Protein AF-A0A942PFY9-F1 (afdb_monomer)

Solvent-accessible surface area (backbone atoms only — not comparable to full-atom values): 8768 Å² total; per-residue (Å²): 136,89,81,48,73,68,51,54,54,50,27,37,54,52,47,50,50,54,43,49,68,73,72,42,63,85,88,70,61,91,66,91,67,87,43,78,63,53,49,54,52,51,50,47,52,59,73,47,41,75,60,40,74,91,44,84,45,53,70,32,48,48,54,38,52,51,51,39,49,56,50,39,60,72,76,40,37,94,81,59,58,44,58,69,58,52,51,51,50,49,27,52,77,68,69,29,40,62,47,52,43,41,64,38,36,24,50,50,76,36,51,69,60,32,56,51,47,46,65,78,39,38,68,56,41,51,51,37,53,52,52,60,74,72,51,86,87,74,77,63,88,89,52,68,85,74,80,87,124

Foldseek 3Di:
DCDDPVNLVVLLVVLVVVQCCLVPDPVPHPDPDDDPVVVLLNVLLVVLNVLQPVHRALVSVLSSLVSSLVVCVVPPCVPQPAQVSVVLVVCVVVVLNSLVSLVRHVCNVPVVVSVVCCVVPVVSNVVNVVVVVVDDRDTDPPNDRDDPD

Mean predicted aligned error: 6.11 Å

Structure (mmCIF, N/CA/C/O backbone):
data_AF-A0A942PFY9-F1
#
_entry.id   AF-A0A942PFY9-F1
#
loop_
_atom_site.group_PDB
_atom_site.id
_atom_site.type_symbol
_atom_site.label_atom_id
_atom_site.label_alt_id
_atom_site.l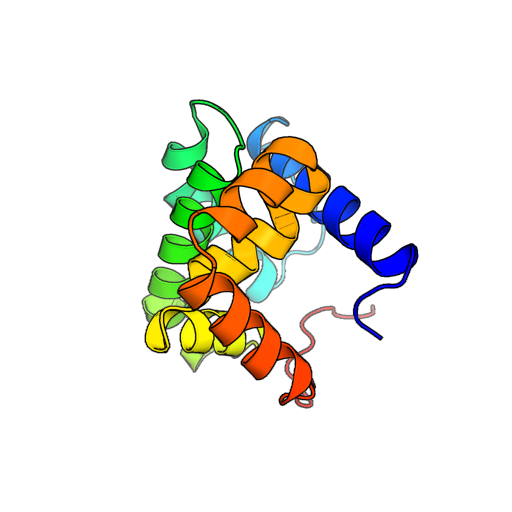abel_comp_id
_atom_site.label_asym_id
_atom_site.label_entity_id
_atom_site.label_seq_id
_atom_site.pdbx_PDB_ins_code
_atom_site.Cartn_x
_atom_site.Cartn_y
_atom_site.Cartn_z
_atom_site.occupancy
_atom_site.B_iso_or_equiv
_atom_site.auth_seq_id
_atom_site.auth_comp_id
_atom_site.auth_asym_id
_atom_site.auth_atom_id
_atom_site.pdbx_PDB_model_num
ATOM 1 N N . GLU A 1 1 ? 10.830 2.889 14.558 1.00 41.22 1 GLU A N 1
ATOM 2 C CA . GLU A 1 1 ? 9.836 3.887 15.002 1.00 41.22 1 GLU A CA 1
ATOM 3 C C . GLU A 1 1 ? 8.733 3.991 13.956 1.00 41.22 1 GLU A C 1
ATOM 5 O O . GLU A 1 1 ? 9.046 4.306 12.817 1.00 41.22 1 GLU A O 1
ATOM 10 N N . SER A 1 2 ? 7.484 3.674 14.313 1.00 46.91 2 SER A N 1
ATOM 11 C CA . SER A 1 2 ? 6.331 3.647 13.382 1.00 46.91 2 SER A CA 1
ATOM 12 C C . SER A 1 2 ? 5.275 4.725 13.678 1.00 46.91 2 SER A C 1
ATOM 14 O O . SER A 1 2 ? 4.186 4.685 13.112 1.00 46.91 2 SER A O 1
ATOM 16 N N . TYR A 1 3 ? 5.587 5.665 14.579 1.00 49.66 3 TYR A N 1
ATOM 17 C CA . TYR A 1 3 ? 4.648 6.657 15.129 1.00 49.66 3 TYR A CA 1
ATOM 18 C C . TYR A 1 3 ? 5.244 8.076 15.220 1.00 49.66 3 TYR A C 1
ATOM 20 O O . TYR A 1 3 ? 4.798 8.885 16.025 1.00 49.66 3 TYR A O 1
ATOM 28 N N . SER A 1 4 ? 6.274 8.390 14.430 1.00 62.03 4 SER A N 1
ATOM 29 C CA . SER A 1 4 ? 6.852 9.742 14.383 1.00 62.03 4 SER A CA 1
ATOM 30 C C . SER A 1 4 ? 6.094 10.650 13.406 1.00 62.03 4 SER A C 1
ATOM 32 O O . SER A 1 4 ? 5.475 10.156 12.462 1.00 62.03 4 SER A O 1
ATOM 34 N N . SER A 1 5 ? 6.195 11.973 13.576 1.00 62.47 5 SER A N 1
ATOM 35 C CA . SER A 1 5 ? 5.697 12.982 12.617 1.00 62.47 5 SER A CA 1
ATOM 36 C C . SER A 1 5 ? 6.144 12.689 11.180 1.00 62.47 5 SER A C 1
ATOM 38 O O . SER A 1 5 ? 5.339 12.705 10.252 1.00 62.47 5 SER A O 1
ATOM 40 N N . ARG A 1 6 ? 7.398 12.251 11.024 1.00 71.19 6 ARG A N 1
ATOM 41 C CA . ARG A 1 6 ? 7.975 11.777 9.760 1.00 71.19 6 ARG A CA 1
ATOM 42 C C . ARG A 1 6 ? 7.153 10.668 9.094 1.00 71.19 6 ARG A C 1
ATOM 44 O O . ARG A 1 6 ? 7.074 10.605 7.873 1.00 71.19 6 ARG A O 1
ATOM 51 N N . THR A 1 7 ? 6.544 9.775 9.875 1.00 79.81 7 THR A N 1
ATOM 52 C CA . THR A 1 7 ? 5.694 8.698 9.342 1.00 79.81 7 THR A CA 1
ATOM 53 C C . THR A 1 7 ? 4.400 9.257 8.750 1.00 79.81 7 THR A C 1
ATOM 55 O O . THR A 1 7 ? 3.979 8.798 7.691 1.00 79.81 7 THR A O 1
ATOM 58 N N . ALA A 1 8 ? 3.786 10.252 9.395 1.00 83.56 8 ALA A N 1
ATOM 59 C CA . ALA A 1 8 ? 2.591 10.914 8.874 1.00 83.56 8 ALA A CA 1
ATOM 60 C C . ALA A 1 8 ? 2.904 11.692 7.584 1.00 83.56 8 ALA A C 1
ATOM 62 O O . ALA A 1 8 ? 2.225 11.503 6.579 1.00 83.56 8 ALA A O 1
ATOM 63 N N . GLU A 1 9 ? 3.994 12.463 7.570 1.00 87.12 9 GLU A N 1
ATOM 64 C CA . GLU A 1 9 ? 4.451 13.204 6.385 1.00 87.12 9 GLU A CA 1
ATOM 65 C C . GLU A 1 9 ? 4.709 12.287 5.182 1.00 87.12 9 GLU A C 1
ATOM 67 O O . GLU A 1 9 ? 4.276 12.581 4.068 1.00 87.12 9 GLU A O 1
ATOM 72 N N . ILE A 1 10 ? 5.368 11.142 5.397 1.00 89.12 10 ILE A N 1
ATOM 73 C CA . ILE A 1 10 ? 5.638 10.167 4.329 1.00 89.12 10 ILE A CA 1
ATOM 74 C C . ILE A 1 10 ? 4.339 9.575 3.772 1.00 89.12 10 ILE A C 1
ATOM 76 O O . ILE A 1 10 ? 4.230 9.391 2.559 1.00 89.12 10 ILE A O 1
ATOM 80 N N . LYS A 1 11 ? 3.355 9.272 4.627 1.00 92.62 11 LYS A N 1
ATOM 81 C CA . LYS A 1 11 ? 2.056 8.751 4.178 1.00 92.62 11 LYS A CA 1
ATOM 82 C C . LYS A 1 11 ? 1.313 9.774 3.320 1.00 92.62 11 LYS A C 1
ATOM 84 O O . LYS A 1 11 ? 0.838 9.420 2.242 1.00 92.62 11 LYS A O 1
ATOM 89 N N . THR A 1 12 ? 1.294 11.036 3.746 1.00 93.25 12 THR A N 1
ATOM 90 C CA . THR A 1 12 ? 0.716 12.137 2.968 1.00 93.25 12 THR A CA 1
ATOM 91 C C . THR A 1 12 ? 1.430 12.301 1.631 1.00 93.25 12 THR A C 1
ATOM 93 O O . THR A 1 12 ? 0.779 12.311 0.591 1.00 93.25 12 THR A O 1
ATOM 96 N N . LEU A 1 13 ? 2.766 12.340 1.625 1.00 92.94 13 LEU A N 1
ATOM 97 C CA . LEU A 1 13 ? 3.550 12.442 0.392 1.00 92.94 13 LEU A CA 1
ATOM 98 C C . LEU A 1 13 ? 3.245 11.291 -0.575 1.00 92.94 13 LEU A C 1
ATOM 100 O O . LEU A 1 13 ? 3.115 11.510 -1.779 1.00 92.94 13 LEU A O 1
ATOM 104 N N . LEU A 1 14 ? 3.123 10.065 -0.060 1.00 93.62 14 LEU A N 1
ATOM 105 C CA . LEU A 1 14 ? 2.796 8.900 -0.872 1.00 93.62 14 LEU A CA 1
ATOM 106 C C . LEU A 1 14 ? 1.386 9.005 -1.466 1.00 93.62 14 LEU A C 1
ATOM 108 O O . LEU A 1 14 ? 1.220 8.755 -2.659 1.00 93.62 14 LEU A O 1
ATOM 112 N N . LEU A 1 15 ? 0.386 9.388 -0.668 1.00 94.19 15 LEU A N 1
ATOM 113 C CA . LEU A 1 15 ? -0.984 9.595 -1.142 1.00 94.19 15 LEU A CA 1
ATOM 114 C C . LEU A 1 15 ? -1.037 10.660 -2.247 1.00 94.19 15 LEU A C 1
ATOM 116 O O . LEU A 1 15 ? -1.630 10.430 -3.301 1.00 94.19 15 LEU A O 1
ATOM 120 N N . GLU A 1 16 ? -0.363 11.792 -2.051 1.00 92.19 16 GLU A N 1
ATOM 121 C CA . GLU A 1 16 ? -0.298 12.862 -3.049 1.00 92.19 16 GLU A CA 1
ATOM 122 C C . GLU A 1 16 ? 0.450 12.434 -4.318 1.00 92.19 16 GLU A C 1
ATOM 124 O O . GLU A 1 16 ? 0.046 12.793 -5.424 1.00 92.19 16 GLU A O 1
ATOM 129 N N . ALA A 1 17 ? 1.487 11.599 -4.203 1.00 90.75 17 ALA A N 1
ATOM 130 C CA . ALA A 1 17 ? 2.156 11.023 -5.366 1.00 90.75 17 ALA A CA 1
ATOM 131 C C . ALA A 1 17 ? 1.214 10.125 -6.187 1.00 90.75 17 ALA A C 1
ATOM 133 O O . ALA A 1 17 ? 1.227 10.200 -7.416 1.00 90.75 17 ALA A O 1
ATOM 134 N N . TYR A 1 18 ? 0.372 9.320 -5.529 1.00 92.69 18 TYR A N 1
ATOM 135 C CA . TYR A 1 18 ? -0.656 8.517 -6.196 1.00 92.69 18 TYR A CA 1
ATOM 136 C C . TYR A 1 18 ? -1.702 9.389 -6.887 1.00 92.69 18 TYR A C 1
ATOM 138 O O . TYR A 1 18 ? -1.986 9.165 -8.062 1.00 92.69 18 TYR A O 1
ATOM 146 N N . LYS A 1 19 ? -2.235 10.404 -6.195 1.00 91.19 19 LYS A N 1
ATOM 147 C CA . LYS A 1 19 ? -3.164 11.367 -6.800 1.00 91.19 19 LYS A CA 1
ATOM 148 C C . LYS A 1 19 ? -2.535 11.990 -8.037 1.00 91.19 19 LYS A C 1
ATOM 150 O O . LYS A 1 19 ? -3.080 11.849 -9.122 1.00 91.19 19 LYS A O 1
ATOM 155 N N . LYS A 1 20 ? -1.333 12.556 -7.906 1.00 88.62 20 LYS A N 1
ATOM 156 C CA . LYS A 1 20 ? -0.602 13.181 -9.013 1.00 88.62 20 LYS A CA 1
ATOM 157 C C . LYS A 1 20 ? -0.382 12.227 -10.189 1.00 88.62 20 LYS A C 1
ATOM 159 O O . LYS A 1 20 ? -0.507 12.648 -11.332 1.00 88.62 20 LYS A O 1
ATOM 164 N N . PHE A 1 21 ? -0.051 10.963 -9.925 1.00 86.00 21 PHE A N 1
ATOM 165 C CA . PHE A 1 21 ? 0.178 9.967 -10.972 1.00 86.00 21 PHE A CA 1
ATOM 166 C C . PHE A 1 21 ? -1.070 9.711 -11.832 1.00 86.00 21 PHE A C 1
ATOM 168 O O . PHE A 1 21 ? -0.924 9.463 -13.026 1.00 86.00 21 PHE A O 1
ATOM 175 N N . TYR A 1 22 ? -2.270 9.784 -11.246 1.00 85.75 22 TYR A N 1
ATOM 176 C CA . TYR A 1 22 ? -3.532 9.473 -11.931 1.00 85.75 22 TYR A CA 1
ATOM 177 C C . TYR A 1 22 ? -4.370 10.694 -12.326 1.00 85.75 22 TYR A C 1
ATOM 179 O O . TYR A 1 22 ? -5.244 10.563 -13.177 1.00 85.75 22 TYR A O 1
ATOM 187 N N . THR A 1 23 ? -4.126 11.870 -11.742 1.00 80.19 23 THR A N 1
ATOM 188 C CA . THR A 1 23 ? -4.875 13.099 -12.054 1.00 80.19 23 THR A CA 1
ATOM 189 C C . THR A 1 23 ? -4.130 14.051 -12.982 1.00 80.19 23 THR A C 1
ATOM 191 O O . THR A 1 23 ? -4.765 14.872 -13.640 1.00 80.19 23 THR A O 1
ATOM 194 N N . VAL A 1 24 ? -2.798 13.971 -13.055 1.00 70.00 24 VAL A N 1
ATOM 195 C CA . VAL A 1 24 ? -2.008 14.806 -13.967 1.00 70.00 24 VAL A CA 1
ATOM 196 C C . VAL A 1 24 ? -1.880 14.109 -15.322 1.00 70.00 24 VAL A C 1
ATOM 198 O O . VAL A 1 24 ? -1.724 12.891 -15.381 1.00 70.00 24 VAL A O 1
ATOM 201 N N . ASP A 1 25 ? -1.942 14.896 -16.405 1.00 60.69 25 ASP A N 1
ATOM 202 C CA . ASP A 1 25 ? -1.778 14.454 -17.798 1.00 60.69 25 ASP A CA 1
ATOM 203 C C . ASP A 1 25 ? -0.686 13.363 -17.921 1.00 60.69 25 ASP A C 1
ATOM 205 O O . ASP A 1 25 ? 0.440 13.579 -17.460 1.00 60.69 25 ASP A O 1
ATOM 209 N N . PRO A 1 26 ? -0.963 12.213 -18.570 1.00 57.16 26 PRO A N 1
ATOM 210 C CA . PRO A 1 26 ? 0.016 11.160 -18.858 1.00 57.16 26 PRO A CA 1
ATOM 211 C C . PRO A 1 26 ? 1.328 11.636 -19.508 1.00 57.16 26 PRO A C 1
ATOM 213 O O . PRO A 1 26 ? 2.325 10.908 -19.483 1.00 57.16 26 PRO A O 1
ATOM 216 N N . LYS A 1 27 ? 1.356 12.836 -20.100 1.00 54.53 27 LYS A N 1
ATOM 217 C CA . LYS A 1 27 ? 2.557 13.499 -20.635 1.00 54.53 27 LYS A CA 1
ATOM 218 C C . LYS A 1 27 ? 3.458 14.114 -19.557 1.00 54.53 27 LYS A C 1
ATOM 220 O O . LYS A 1 27 ? 4.635 14.342 -19.815 1.00 54.53 27 LYS A O 1
ATOM 225 N N . ALA A 1 28 ? 2.954 14.328 -18.345 1.00 55.59 28 ALA A N 1
ATOM 226 C CA . ALA A 1 28 ? 3.674 14.880 -17.196 1.00 55.59 28 ALA A CA 1
ATOM 227 C C . ALA A 1 28 ? 4.269 13.796 -16.272 1.00 55.59 28 ALA A C 1
A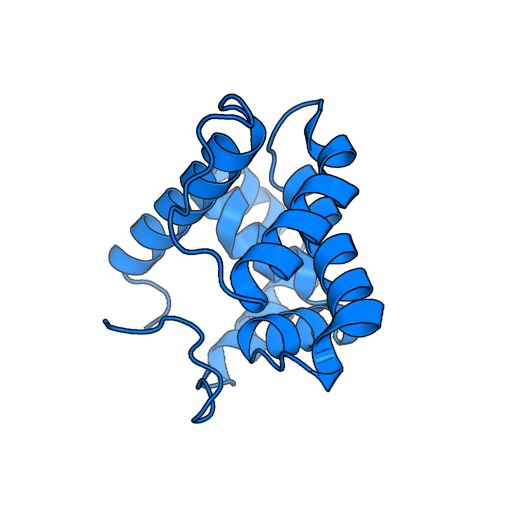TOM 229 O O . ALA A 1 28 ? 4.485 14.037 -15.079 1.00 55.59 28 ALA A O 1
ATOM 230 N N . LYS A 1 29 ? 4.513 12.586 -16.802 1.00 55.62 29 LYS A N 1
ATOM 231 C CA . LYS A 1 29 ? 5.004 11.434 -16.030 1.00 55.62 29 LYS A CA 1
ATOM 232 C C . LYS A 1 29 ? 6.252 11.786 -15.200 1.00 55.62 29 LYS A C 1
ATOM 234 O O . LYS A 1 29 ? 7.187 12.397 -15.716 1.00 55.62 29 LYS A O 1
ATOM 239 N N . PRO A 1 30 ? 6.313 11.349 -13.929 1.00 50.81 30 PRO A N 1
ATOM 240 C CA . PRO A 1 30 ? 7.309 11.825 -12.968 1.00 50.81 30 PRO A CA 1
ATOM 241 C C . PRO A 1 30 ? 8.744 11.319 -13.198 1.00 50.81 30 PRO A C 1
ATOM 243 O O . PRO A 1 30 ? 9.666 11.873 -12.606 1.00 50.81 30 PRO A O 1
ATOM 246 N N . SER A 1 31 ? 8.973 10.299 -14.037 1.00 56.88 31 SER A N 1
ATOM 247 C CA . SER A 1 31 ? 10.319 9.745 -14.248 1.00 56.88 31 SER A CA 1
ATOM 248 C C . SER A 1 31 ? 10.883 10.084 -15.626 1.00 56.88 31 SER A C 1
ATOM 250 O O . SER A 1 31 ? 10.401 9.589 -16.642 1.00 56.88 31 SER A O 1
ATOM 252 N N . LYS A 1 32 ? 11.977 10.856 -15.647 1.00 57.31 32 LYS A N 1
ATOM 253 C CA . LYS A 1 32 ? 12.850 11.007 -16.826 1.00 57.31 32 LYS A CA 1
ATOM 254 C C . LYS A 1 32 ? 13.764 9.789 -17.035 1.00 57.31 32 LYS A C 1
ATOM 256 O O . LYS A 1 32 ? 14.285 9.600 -18.130 1.00 57.31 32 LYS A O 1
ATOM 261 N N . ALA A 1 33 ? 13.954 8.962 -16.003 1.00 64.19 33 ALA A N 1
ATOM 262 C CA . ALA A 1 33 ? 14.793 7.771 -16.058 1.00 64.19 33 ALA A CA 1
ATOM 263 C C . ALA A 1 33 ? 13.989 6.568 -16.572 1.00 64.19 33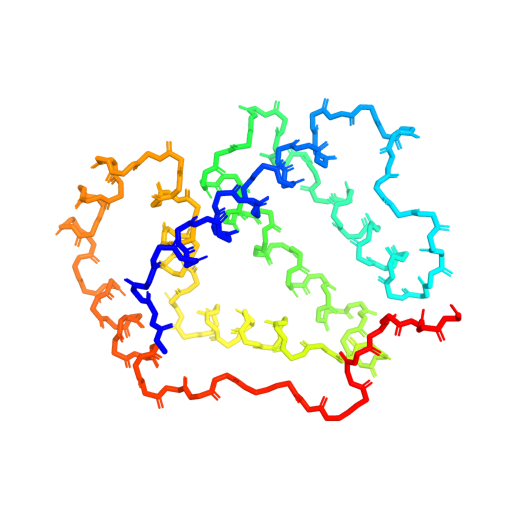 ALA A C 1
ATOM 265 O O . ALA A 1 33 ? 13.068 6.076 -15.907 1.00 64.19 33 ALA A O 1
ATOM 266 N N . LYS A 1 34 ? 14.359 6.094 -17.763 1.00 76.56 34 LYS A N 1
ATOM 267 C CA . LYS A 1 34 ? 13.854 4.860 -18.366 1.00 76.56 34 LYS A CA 1
ATOM 268 C C . LYS A 1 34 ? 14.761 3.706 -17.953 1.00 76.56 34 LYS A C 1
ATOM 270 O O . LYS A 1 34 ? 15.848 3.537 -18.498 1.00 76.56 34 LYS A O 1
ATOM 275 N N . THR A 1 35 ? 14.358 2.969 -16.927 1.00 88.12 35 THR A N 1
ATOM 276 C CA . THR A 1 35 ? 14.987 1.702 -16.549 1.00 88.12 35 THR A CA 1
ATOM 277 C C . THR A 1 35 ? 13.970 0.585 -16.764 1.00 88.12 35 THR A C 1
ATOM 279 O O . THR A 1 35 ? 12.769 0.853 -16.692 1.00 88.12 35 THR A O 1
ATOM 282 N N . PRO A 1 36 ? 14.406 -0.675 -16.944 1.00 90.69 36 PRO A N 1
ATOM 283 C CA . PRO A 1 36 ? 13.471 -1.794 -17.066 1.00 90.69 36 PRO A CA 1
ATOM 284 C C . PRO A 1 36 ? 12.477 -1.870 -15.898 1.00 90.69 36 PRO A C 1
ATOM 286 O O . PRO A 1 36 ? 11.319 -2.230 -16.081 1.00 90.69 36 PRO A O 1
ATOM 289 N N . PHE A 1 37 ? 12.911 -1.471 -14.695 1.00 90.62 37 PHE A N 1
ATOM 290 C CA . PHE A 1 37 ? 12.040 -1.389 -13.527 1.00 90.62 37 PHE A CA 1
ATOM 291 C C . PHE A 1 37 ? 10.991 -0.279 -13.650 1.00 90.62 37 PHE A C 1
ATOM 293 O O . PHE A 1 37 ? 9.812 -0.534 -13.412 1.00 90.62 37 PHE A O 1
ATOM 300 N N . THR A 1 38 ? 11.389 0.952 -14.004 1.00 88.06 38 THR A N 1
ATOM 301 C CA . THR A 1 38 ? 10.436 2.071 -14.099 1.00 88.06 38 THR A CA 1
ATOM 302 C C . THR A 1 38 ? 9.451 1.880 -15.245 1.00 88.06 38 THR A C 1
ATOM 304 O O . THR A 1 38 ? 8.288 2.259 -15.104 1.00 88.06 38 THR A O 1
ATOM 307 N N . GLU A 1 39 ? 9.877 1.251 -16.338 1.00 89.69 39 GLU A N 1
ATOM 308 C CA . GLU A 1 39 ? 9.021 0.875 -17.463 1.00 89.69 39 GLU A CA 1
ATOM 309 C C . GLU A 1 39 ? 7.995 -0.183 -17.051 1.00 89.69 39 GLU A C 1
ATOM 311 O O . GLU A 1 39 ? 6.800 0.086 -17.164 1.00 89.69 39 GLU A O 1
ATOM 316 N N . ALA A 1 40 ? 8.431 -1.308 -16.467 1.00 93.00 40 ALA A N 1
ATOM 317 C CA . ALA A 1 40 ? 7.534 -2.364 -15.988 1.00 93.00 40 ALA A CA 1
ATOM 318 C C . ALA A 1 40 ? 6.535 -1.852 -14.937 1.00 93.00 40 ALA A C 1
ATOM 320 O O . ALA A 1 40 ? 5.336 -2.121 -15.012 1.00 93.00 40 ALA A O 1
ATOM 321 N N . PHE A 1 41 ? 7.009 -1.055 -13.973 1.00 92.12 41 PHE A N 1
ATOM 322 C CA . PHE A 1 41 ? 6.150 -0.450 -12.956 1.00 92.12 41 PHE A CA 1
ATOM 323 C C . PHE A 1 41 ? 5.096 0.462 -13.591 1.00 92.12 41 PHE A C 1
ATOM 325 O O . PHE A 1 41 ? 3.908 0.346 -13.298 1.00 92.12 41 PHE A O 1
ATOM 332 N N . THR A 1 42 ? 5.522 1.360 -14.483 1.00 89.69 42 THR A N 1
ATOM 333 C CA . THR A 1 42 ? 4.625 2.317 -15.142 1.00 89.69 42 THR A CA 1
ATOM 334 C C . THR A 1 42 ? 3.620 1.608 -16.043 1.00 89.69 42 THR A C 1
ATOM 336 O O . THR A 1 42 ? 2.462 2.017 -16.097 1.00 89.69 42 THR A O 1
ATOM 339 N N . GLU A 1 43 ? 4.033 0.553 -16.744 1.00 91.69 43 GLU A N 1
ATOM 340 C CA . GLU A 1 43 ? 3.151 -0.275 -17.562 1.00 91.69 43 GLU A CA 1
ATOM 341 C C . GLU A 1 43 ? 2.021 -0.875 -16.718 1.00 91.69 43 GLU A C 1
ATOM 343 O O . GLU A 1 43 ? 0.850 -0.627 -17.011 1.00 91.69 43 GLU A O 1
ATOM 348 N N . LEU A 1 44 ? 2.350 -1.585 -15.632 1.00 93.38 44 LEU A N 1
ATOM 349 C CA . LEU A 1 44 ? 1.349 -2.240 -14.783 1.00 93.38 44 LEU A CA 1
ATOM 350 C C . LEU A 1 44 ? 0.438 -1.256 -14.048 1.00 93.38 44 LEU A C 1
ATOM 352 O O . LEU A 1 44 ? -0.751 -1.527 -13.868 1.00 93.38 44 LEU A O 1
ATOM 356 N N . MET A 1 45 ? 0.969 -0.103 -13.650 1.00 91.00 45 MET A N 1
ATOM 357 C CA . MET A 1 45 ? 0.173 0.961 -13.039 1.00 91.00 45 MET A CA 1
ATOM 358 C C . MET A 1 45 ? -0.828 1.558 -14.035 1.00 91.00 45 MET A C 1
ATOM 360 O O . MET A 1 45 ? -2.000 1.722 -13.705 1.00 91.00 45 MET A O 1
ATOM 364 N N . ASN A 1 46 ? -0.413 1.804 -15.283 1.00 89.31 46 ASN A N 1
ATOM 365 C CA . ASN A 1 46 ? -1.326 2.290 -16.324 1.00 89.31 46 ASN A CA 1
ATOM 366 C C . ASN A 1 46 ? -2.353 1.231 -16.736 1.00 89.31 46 ASN A C 1
ATOM 368 O O . ASN A 1 46 ? -3.509 1.577 -16.959 1.00 89.31 46 ASN A O 1
ATOM 372 N N . ARG A 1 47 ? -1.959 -0.047 -16.807 1.00 89.25 47 ARG A N 1
ATOM 373 C CA . ARG A 1 47 ? -2.855 -1.173 -17.121 1.00 89.25 47 ARG A CA 1
ATOM 374 C C . ARG A 1 47 ? -4.027 -1.253 -16.141 1.00 89.25 47 ARG A C 1
ATOM 376 O O . ARG A 1 47 ? -5.147 -1.557 -16.536 1.00 89.25 47 ARG A O 1
ATOM 383 N N . ASN A 1 48 ? -3.770 -0.948 -14.871 1.00 86.94 48 ASN A N 1
ATOM 384 C CA . ASN A 1 48 ? -4.751 -1.044 -13.795 1.00 86.94 48 ASN A CA 1
ATOM 385 C C . ASN A 1 48 ? -5.423 0.293 -13.435 1.00 86.94 48 ASN A C 1
ATOM 387 O O . ASN A 1 48 ? -6.212 0.331 -12.492 1.00 86.94 48 ASN A O 1
ATOM 391 N N . SER A 1 49 ? -5.166 1.371 -14.183 1.00 86.94 49 SER A N 1
ATOM 392 C CA . SER A 1 49 ? -5.610 2.737 -13.855 1.00 86.94 49 SER A CA 1
ATOM 393 C C . SER A 1 49 ? -7.128 2.929 -13.853 1.00 86.94 49 SER A C 1
ATOM 395 O O . SER A 1 49 ? -7.632 3.785 -13.139 1.00 86.94 49 SER A O 1
ATOM 397 N N . ALA A 1 50 ? -7.885 2.105 -14.584 1.00 87.38 50 ALA A N 1
ATOM 398 C CA . ALA A 1 50 ? -9.335 2.265 -14.705 1.00 87.38 50 ALA A CA 1
ATOM 399 C C . ALA A 1 50 ? -10.079 2.253 -13.353 1.00 87.38 50 ALA A C 1
ATOM 401 O O . ALA A 1 50 ? -11.145 2.855 -13.232 1.00 87.38 50 ALA A O 1
ATOM 402 N N . VAL A 1 51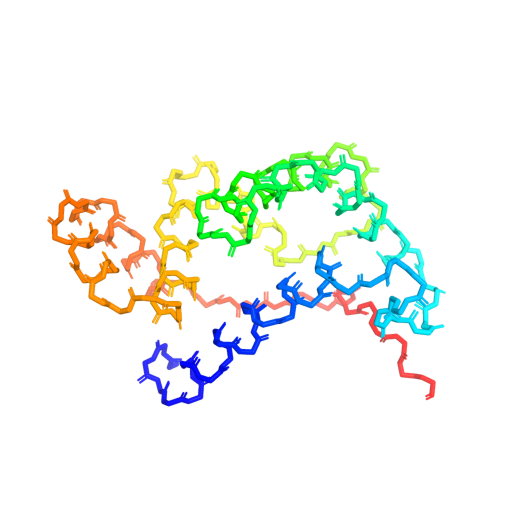 ? -9.521 1.610 -12.318 1.00 88.62 51 VAL A N 1
ATOM 403 C CA . VAL A 1 51 ? -10.118 1.604 -10.967 1.00 88.62 51 VAL A CA 1
ATOM 404 C C . VAL A 1 51 ? -10.098 2.975 -10.291 1.00 88.62 51 VAL A C 1
ATOM 406 O O . VAL A 1 51 ? -10.857 3.184 -9.351 1.00 88.62 51 VAL A O 1
ATOM 409 N N . THR A 1 52 ? -9.259 3.904 -10.758 1.00 88.44 52 THR A N 1
ATOM 410 C CA . THR A 1 52 ? -9.144 5.264 -10.215 1.00 88.44 52 THR A CA 1
ATOM 411 C C . THR A 1 52 ? -9.948 6.295 -11.009 1.00 88.44 52 THR A C 1
ATOM 413 O O . THR A 1 52 ? -9.887 7.480 -10.691 1.00 88.44 52 THR A O 1
ATOM 416 N N . ASN A 1 53 ? -10.711 5.885 -12.033 1.00 87.19 53 ASN A N 1
ATOM 417 C CA . ASN A 1 53 ? -11.499 6.805 -12.869 1.00 87.19 53 ASN A CA 1
ATOM 418 C C . ASN A 1 53 ? -12.531 7.607 -12.063 1.00 87.19 53 ASN A C 1
ATOM 420 O O . ASN A 1 53 ? -12.827 8.748 -12.403 1.00 87.19 53 ASN A O 1
ATOM 424 N N . ASN A 1 54 ? -13.043 7.022 -10.978 1.00 85.19 54 ASN A N 1
ATOM 425 C CA . ASN A 1 54 ? -14.010 7.659 -10.081 1.00 85.19 54 ASN A CA 1
ATOM 426 C C . ASN A 1 54 ? -13.341 8.379 -8.895 1.00 85.19 54 ASN A C 1
ATOM 428 O O . ASN A 1 54 ? -14.015 8.747 -7.936 1.00 85.19 54 ASN A O 1
ATOM 432 N N . GLY A 1 55 ? -12.021 8.568 -8.945 1.00 89.62 55 GLY A N 1
ATOM 433 C CA . GLY A 1 55 ? -11.231 9.213 -7.903 1.00 89.62 55 GLY A CA 1
ATOM 434 C C . GLY A 1 55 ? -10.164 8.299 -7.307 1.00 89.62 55 GLY A C 1
ATOM 435 O O . GLY A 1 55 ? -10.198 7.078 -7.442 1.00 89.62 55 GLY A O 1
ATOM 436 N N . VAL A 1 56 ? -9.196 8.924 -6.635 1.00 92.00 56 VAL A N 1
ATOM 437 C CA . VAL A 1 56 ? -8.125 8.243 -5.898 1.00 92.00 56 VAL A CA 1
ATOM 438 C C . VAL A 1 56 ? -8.482 8.258 -4.410 1.00 92.00 56 VAL A C 1
ATOM 440 O O . VAL A 1 56 ? -8.097 9.170 -3.677 1.00 92.00 56 VAL A O 1
ATOM 443 N N . THR A 1 57 ? -9.258 7.261 -3.988 1.00 94.00 57 THR A N 1
ATOM 444 C CA . THR A 1 57 ? -9.621 6.979 -2.585 1.00 94.00 57 THR A CA 1
ATOM 445 C C . THR A 1 57 ? -8.852 5.771 -2.050 1.00 94.00 57 THR A C 1
ATOM 447 O O . THR A 1 57 ? -8.261 5.015 -2.830 1.00 94.00 57 THR A O 1
ATOM 450 N N . THR A 1 58 ? -8.883 5.533 -0.738 1.00 95.12 58 THR A N 1
ATOM 451 C CA . T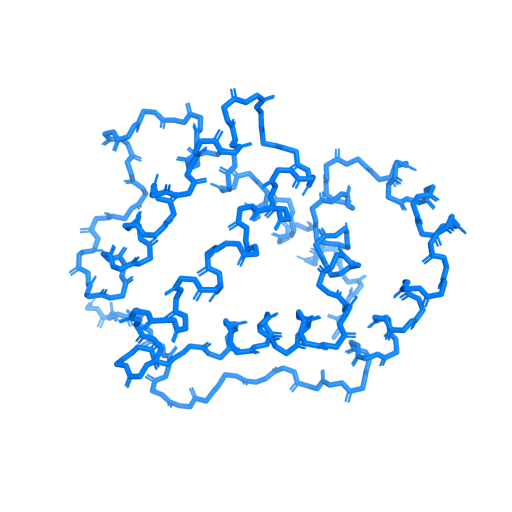HR A 1 58 ? -8.243 4.356 -0.132 1.00 95.12 58 THR A CA 1
ATOM 452 C C . THR A 1 58 ? -8.739 3.045 -0.742 1.00 95.12 58 THR A C 1
ATOM 454 O O . THR A 1 58 ? -7.925 2.183 -1.068 1.00 95.12 58 THR A O 1
ATOM 457 N N . GLU A 1 59 ? -10.039 2.904 -1.002 1.00 94.56 59 GLU A N 1
ATOM 458 C CA . GLU A 1 59 ? -10.635 1.709 -1.612 1.00 94.56 59 GLU A CA 1
ATOM 459 C C . GLU A 1 59 ? -10.093 1.482 -3.026 1.00 94.56 59 GLU A C 1
ATOM 461 O O . GLU A 1 59 ? -9.657 0.380 -3.374 1.00 94.56 59 GLU A O 1
ATOM 466 N N . THR A 1 60 ? -10.054 2.539 -3.842 1.00 95.38 60 THR A N 1
ATOM 467 C CA . THR A 1 60 ? -9.503 2.448 -5.203 1.00 95.38 60 THR A CA 1
ATOM 468 C C . THR A 1 60 ? -8.010 2.126 -5.194 1.00 95.38 60 THR A C 1
ATOM 470 O O . THR A 1 60 ? -7.549 1.340 -6.023 1.00 95.38 60 THR A O 1
ATOM 473 N N . LEU A 1 61 ? -7.256 2.642 -4.216 1.00 95.94 61 LEU A N 1
ATOM 474 C CA . LEU A 1 61 ? -5.838 2.341 -4.037 1.00 95.94 61 LEU A CA 1
ATOM 475 C C . LEU A 1 61 ? -5.607 0.904 -3.568 1.00 95.94 61 LEU A C 1
ATOM 477 O O . LEU A 1 61 ? -4.667 0.269 -4.045 1.00 95.94 61 LEU A O 1
ATOM 481 N N . ILE A 1 62 ? -6.459 0.361 -2.694 1.00 96.56 62 ILE A N 1
ATOM 482 C CA . ILE A 1 62 ? -6.422 -1.054 -2.301 1.00 96.56 62 ILE A CA 1
ATOM 483 C C . ILE A 1 62 ? -6.626 -1.939 -3.532 1.00 96.56 62 ILE A C 1
ATOM 485 O O . ILE A 1 62 ? -5.813 -2.835 -3.778 1.00 96.56 62 ILE A O 1
ATOM 489 N N . MET A 1 63 ? -7.657 -1.669 -4.339 1.00 96.06 63 MET A N 1
ATOM 490 C CA . MET A 1 63 ? -7.929 -2.428 -5.565 1.00 96.06 63 MET A CA 1
ATOM 491 C C . MET A 1 63 ? -6.764 -2.342 -6.554 1.00 96.06 63 MET A C 1
ATOM 493 O O . MET A 1 63 ? -6.270 -3.369 -7.026 1.00 96.06 63 MET A O 1
ATOM 497 N N . LEU A 1 64 ? -6.292 -1.125 -6.831 1.00 95.94 64 LEU A N 1
ATOM 498 C CA . LEU A 1 64 ? -5.170 -0.859 -7.725 1.00 95.94 64 LEU A CA 1
ATOM 499 C C . LEU A 1 64 ? -3.914 -1.617 -7.290 1.00 95.94 64 LEU A C 1
ATOM 501 O O . LEU A 1 64 ? -3.300 -2.321 -8.089 1.00 95.94 64 LEU A O 1
ATOM 505 N N . ARG A 1 65 ? -3.525 -1.476 -6.019 1.00 96.56 65 ARG A N 1
ATOM 506 C CA . ARG A 1 65 ? -2.291 -2.064 -5.486 1.00 96.56 65 ARG A CA 1
ATOM 507 C C . ARG A 1 65 ? -2.389 -3.582 -5.387 1.00 96.56 65 ARG A C 1
ATOM 509 O O . ARG A 1 65 ? -1.385 -4.252 -5.599 1.00 96.56 65 ARG A O 1
ATOM 516 N N . THR A 1 66 ? -3.581 -4.126 -5.144 1.00 97.44 66 THR A N 1
ATOM 517 C CA . THR A 1 66 ? -3.822 -5.575 -5.201 1.00 97.44 66 THR A CA 1
ATOM 518 C C . THR A 1 66 ? -3.560 -6.104 -6.608 1.00 97.44 66 THR A C 1
ATOM 520 O O . THR A 1 66 ? -2.734 -6.999 -6.775 1.00 97.44 66 THR A O 1
ATOM 523 N N . ARG A 1 67 ? -4.190 -5.509 -7.632 1.00 96.94 67 ARG A N 1
ATOM 524 C CA . ARG A 1 67 ? -3.992 -5.916 -9.034 1.0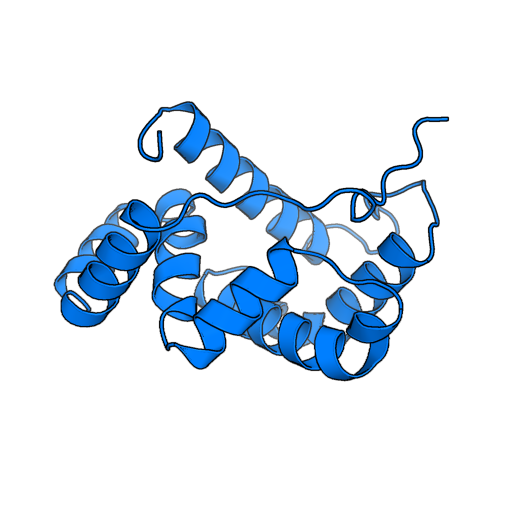0 96.94 67 ARG A CA 1
ATOM 525 C C . ARG A 1 67 ? -2.541 -5.758 -9.474 1.00 96.94 67 ARG A C 1
ATOM 527 O O . ARG A 1 67 ? -1.979 -6.686 -10.042 1.00 96.94 67 ARG A O 1
ATOM 534 N N . PHE A 1 68 ? -1.915 -4.635 -9.119 1.00 96.81 68 PHE A N 1
ATOM 535 C CA . PHE A 1 68 ? -0.502 -4.390 -9.391 1.00 96.81 68 PHE A CA 1
ATOM 536 C C . PHE A 1 68 ? 0.396 -5.508 -8.847 1.00 96.81 68 PHE A C 1
ATOM 538 O O . PHE A 1 68 ? 1.253 -5.998 -9.573 1.00 96.81 68 PHE A O 1
ATOM 545 N N . ILE A 1 69 ? 0.212 -5.932 -7.590 1.00 97.75 69 ILE A N 1
ATOM 546 C CA . ILE A 1 69 ? 1.042 -6.995 -7.007 1.00 97.75 69 ILE A CA 1
ATOM 547 C C . ILE A 1 69 ? 0.795 -8.328 -7.714 1.00 97.75 69 ILE A C 1
ATOM 549 O O . ILE A 1 69 ? 1.759 -9.020 -8.034 1.00 97.75 69 ILE A O 1
ATOM 553 N N . LEU A 1 70 ? -0.458 -8.679 -8.006 1.00 97.19 70 LEU A N 1
ATOM 554 C CA . LEU A 1 70 ? -0.770 -9.910 -8.739 1.00 97.19 70 LEU A CA 1
ATOM 555 C C . LEU A 1 70 ? -0.100 -9.928 -10.123 1.00 97.19 70 LEU A C 1
ATOM 557 O O . LEU A 1 70 ? 0.589 -10.895 -10.453 1.00 97.19 70 LEU A O 1
ATOM 561 N N . ASP A 1 71 ? -0.220 -8.839 -10.883 1.00 97.31 71 ASP A N 1
ATOM 562 C CA . ASP A 1 71 ? 0.403 -8.706 -12.202 1.00 97.31 71 ASP A CA 1
ATOM 563 C C . ASP A 1 71 ? 1.936 -8.684 -12.117 1.00 97.31 71 ASP A C 1
ATOM 565 O O . ASP A 1 71 ? 2.611 -9.329 -12.917 1.00 97.31 71 ASP A O 1
ATOM 569 N N . TRP A 1 72 ? 2.516 -8.007 -11.119 1.00 97.81 72 TRP A N 1
ATOM 570 C CA . TRP A 1 72 ? 3.971 -7.958 -10.942 1.00 97.81 72 TRP A CA 1
ATOM 571 C C . TRP A 1 72 ? 4.556 -9.354 -10.740 1.00 97.81 72 TRP A C 1
ATOM 573 O O . TRP A 1 72 ? 5.581 -9.696 -11.333 1.00 97.81 72 TRP A O 1
ATOM 583 N N . TYR A 1 73 ? 3.907 -10.180 -9.918 1.00 96.94 73 TYR A N 1
ATOM 584 C CA . TYR A 1 73 ? 4.366 -11.543 -9.654 1.00 96.94 73 TYR A CA 1
ATOM 585 C C . TYR A 1 73 ? 4.143 -12.510 -10.802 1.00 96.94 73 TYR A C 1
ATOM 587 O O . TYR A 1 73 ? 4.889 -13.483 -10.913 1.00 96.94 73 TYR A O 1
ATOM 595 N N . LYS A 1 74 ? 3.167 -12.222 -11.657 1.00 96.50 74 LYS A N 1
ATOM 596 C CA . LYS A 1 74 ? 2.941 -12.957 -12.892 1.00 96.50 74 LYS A CA 1
ATOM 597 C C . LYS A 1 74 ? 3.988 -12.613 -13.957 1.00 96.50 74 LYS A C 1
ATOM 599 O O . LYS A 1 74 ? 4.549 -13.520 -14.564 1.00 96.50 74 LYS A O 1
ATOM 604 N N . ASP A 1 75 ? 4.273 -11.326 -14.150 1.00 96.38 75 ASP A N 1
ATOM 605 C CA . ASP A 1 75 ? 4.963 -10.844 -15.351 1.00 96.38 75 ASP A CA 1
ATOM 606 C C . ASP A 1 75 ? 6.453 -10.500 -15.109 1.00 96.38 75 ASP A C 1
ATOM 608 O O . ASP A 1 75 ? 7.286 -10.700 -15.999 1.00 96.38 75 ASP A O 1
ATOM 612 N N . TYR A 1 76 ? 6.830 -10.010 -13.915 1.00 95.88 76 TYR A N 1
ATOM 613 C CA . TYR A 1 76 ? 8.151 -9.388 -13.690 1.00 95.88 76 TYR A CA 1
ATOM 614 C C . TYR A 1 76 ? 8.944 -9.890 -12.479 1.00 95.88 76 TYR A C 1
ATOM 616 O O . TYR A 1 76 ? 10.168 -9.749 -12.485 1.00 95.88 76 TYR A O 1
ATOM 624 N N . ALA A 1 77 ? 8.328 -10.494 -11.458 1.00 92.62 77 ALA A N 1
ATOM 625 C CA . ALA A 1 77 ? 9.015 -10.798 -10.193 1.00 92.62 77 ALA A CA 1
ATOM 626 C C . ALA A 1 77 ? 10.252 -11.702 -10.332 1.00 92.62 77 ALA A C 1
ATOM 628 O O . ALA A 1 77 ? 11.202 -11.538 -9.572 1.00 92.62 77 ALA A O 1
ATOM 629 N N . GLY A 1 78 ? 10.274 -12.611 -11.313 1.00 92.25 78 GLY A N 1
ATOM 630 C CA . GLY A 1 78 ? 11.445 -13.458 -11.576 1.00 92.25 78 GLY A CA 1
ATOM 631 C C . GLY A 1 78 ? 12.651 -12.703 -12.152 1.00 92.25 78 GLY A C 1
ATOM 632 O O . GLY A 1 78 ? 13.779 -13.165 -12.021 1.00 92.25 78 GLY A O 1
ATOM 633 N N . LYS A 1 79 ? 12.430 -11.541 -12.779 1.00 92.56 79 LYS A N 1
ATOM 634 C CA . LYS A 1 79 ? 13.473 -10.718 -13.423 1.00 92.56 79 LYS A CA 1
ATOM 635 C C . LYS A 1 79 ? 13.810 -9.464 -12.618 1.00 92.56 79 LYS A C 1
ATOM 637 O O . LYS A 1 79 ? 14.933 -8.974 -12.673 1.00 92.56 79 LYS A O 1
ATOM 642 N N . LEU A 1 80 ? 12.825 -8.931 -11.898 1.00 92.69 80 LEU A N 1
ATOM 643 C CA . LEU A 1 80 ? 12.894 -7.682 -11.147 1.00 92.69 80 LEU A CA 1
ATOM 644 C C . LEU A 1 80 ? 12.400 -7.910 -9.704 1.00 92.69 80 LEU A C 1
ATOM 646 O O . LEU A 1 80 ? 11.328 -7.421 -9.328 1.00 92.69 80 LEU A O 1
ATOM 650 N N . PRO A 1 81 ? 13.124 -8.701 -8.890 1.00 92.25 81 PRO A N 1
ATOM 651 C CA . PRO A 1 81 ? 12.739 -8.943 -7.504 1.00 92.25 81 PRO A CA 1
ATOM 652 C C . PRO A 1 81 ? 12.795 -7.648 -6.684 1.00 92.25 81 PRO A C 1
ATOM 654 O O . PRO A 1 81 ? 13.801 -6.943 -6.664 1.00 92.25 81 PRO A O 1
ATOM 657 N N . PHE A 1 82 ? 11.714 -7.333 -5.971 1.00 93.25 82 PHE A N 1
ATOM 658 C CA . PHE A 1 82 ? 11.639 -6.112 -5.174 1.00 93.25 82 PHE A CA 1
ATOM 659 C C . PHE A 1 82 ? 10.961 -6.363 -3.830 1.00 93.25 82 PHE A C 1
ATOM 661 O O . PHE A 1 82 ? 9.770 -6.673 -3.748 1.00 93.25 82 PHE A O 1
ATOM 668 N N . ARG A 1 83 ? 11.723 -6.174 -2.752 1.00 92.25 83 ARG A N 1
ATOM 669 C CA . ARG A 1 83 ? 11.364 -6.567 -1.387 1.00 92.25 83 ARG A CA 1
ATOM 670 C C . ARG A 1 83 ? 10.057 -5.972 -0.905 1.00 92.25 83 ARG A C 1
ATOM 672 O O . ARG A 1 83 ? 9.322 -6.620 -0.159 1.00 92.25 83 ARG A O 1
ATOM 679 N N . LEU A 1 84 ? 9.776 -4.729 -1.290 1.00 92.62 84 LEU A N 1
ATOM 680 C CA . LEU A 1 84 ? 8.534 -4.073 -0.904 1.00 92.62 84 LEU A CA 1
ATOM 681 C C . LEU A 1 84 ? 7.327 -4.795 -1.510 1.00 92.62 84 LEU A C 1
ATOM 683 O O . LEU A 1 84 ? 6.345 -5.024 -0.811 1.00 92.62 84 LEU A O 1
ATOM 687 N N . PHE A 1 85 ? 7.424 -5.226 -2.768 1.00 95.69 85 PHE A N 1
ATOM 688 C CA . PHE A 1 85 ? 6.355 -5.978 -3.420 1.00 95.69 85 PHE A CA 1
ATOM 689 C C . PHE A 1 85 ? 6.239 -7.392 -2.845 1.00 95.69 85 PHE A C 1
ATOM 691 O O . PHE A 1 85 ? 5.136 -7.913 -2.734 1.00 95.69 85 PHE A O 1
ATOM 698 N N . GLU A 1 86 ? 7.342 -8.012 -2.413 1.00 94.44 86 GLU A N 1
ATOM 699 C CA . GLU A 1 86 ? 7.306 -9.273 -1.641 1.00 94.44 86 GLU A CA 1
ATOM 700 C C . GLU A 1 86 ? 6.559 -9.109 -0.327 1.00 94.44 86 GLU A C 1
ATOM 702 O O . GLU A 1 86 ? 5.731 -9.943 0.027 1.00 94.44 86 GLU A O 1
ATOM 707 N N . HIS A 1 87 ? 6.812 -8.015 0.387 1.00 94.06 87 HIS A N 1
ATOM 708 C CA . HIS A 1 87 ? 6.095 -7.712 1.615 1.00 94.06 87 HIS A CA 1
ATOM 709 C C . HIS A 1 87 ? 4.603 -7.475 1.363 1.00 94.06 87 HIS A C 1
ATOM 711 O O . HIS A 1 87 ? 3.776 -8.011 2.092 1.00 94.06 87 HIS A O 1
ATOM 717 N N . HIS A 1 88 ? 4.240 -6.745 0.307 1.00 96.44 88 HIS A N 1
ATOM 718 C CA . HIS A 1 88 ? 2.838 -6.570 -0.084 1.00 96.44 88 HIS A CA 1
ATOM 719 C C . HIS A 1 88 ? 2.171 -7.890 -0.474 1.00 96.44 88 HIS A C 1
ATOM 721 O O . HIS A 1 88 ? 1.040 -8.133 -0.064 1.00 96.44 88 HIS A O 1
ATOM 727 N N . ARG A 1 89 ? 2.875 -8.777 -1.188 1.00 96.62 89 ARG A N 1
ATOM 728 C CA . ARG A 1 89 ? 2.377 -10.125 -1.494 1.00 96.62 89 ARG A CA 1
ATOM 729 C C . ARG A 1 89 ? 2.164 -10.950 -0.228 1.00 96.62 89 ARG A C 1
ATOM 731 O O . ARG A 1 89 ? 1.137 -11.605 -0.114 1.00 96.62 89 ARG A O 1
ATOM 738 N N . GLN A 1 90 ? 3.094 -10.893 0.725 1.00 95.00 90 GLN A N 1
ATOM 739 C CA . GLN A 1 90 ? 2.933 -11.565 2.013 1.00 95.00 90 GLN A CA 1
ATOM 740 C C . GLN A 1 90 ? 1.694 -11.040 2.751 1.00 95.00 90 GLN A C 1
ATOM 742 O O . GLN A 1 90 ? 0.880 -11.831 3.209 1.00 95.00 90 GLN A O 1
ATOM 747 N N . LEU A 1 91 ? 1.514 -9.719 2.820 1.00 95.81 91 LEU A N 1
ATOM 748 C CA . LEU A 1 91 ? 0.337 -9.115 3.448 1.00 95.81 91 LEU A CA 1
ATOM 749 C C . LEU A 1 91 ? -0.971 -9.538 2.760 1.00 95.81 91 LEU A C 1
ATOM 751 O O . LEU A 1 91 ? -1.975 -9.704 3.442 1.00 95.81 91 LEU A O 1
ATOM 755 N N . LEU A 1 92 ? -0.974 -9.725 1.435 1.00 96.69 92 LEU A N 1
ATOM 756 C CA . LEU A 1 92 ? -2.125 -10.278 0.708 1.00 96.69 92 LEU A CA 1
ATOM 757 C C . LEU A 1 92 ? -2.404 -11.730 1.113 1.00 96.69 92 LEU A C 1
ATOM 759 O O . LEU A 1 92 ? -3.546 -12.072 1.397 1.00 96.69 92 LEU A O 1
ATOM 763 N N . GLN A 1 93 ? -1.368 -12.569 1.169 1.00 95.50 93 GLN A N 1
ATOM 764 C CA . GLN A 1 93 ? -1.484 -13.984 1.545 1.00 95.50 93 GLN A CA 1
ATOM 765 C C . GLN A 1 93 ? -1.940 -14.174 2.995 1.00 95.50 93 GLN A C 1
ATOM 767 O O . GLN A 1 93 ? -2.664 -15.117 3.292 1.00 95.50 93 GLN A O 1
ATOM 772 N N . GLU A 1 94 ? -1.526 -13.273 3.882 1.00 93.62 94 GLU A N 1
ATOM 773 C CA . GLU A 1 94 ? -1.863 -13.294 5.305 1.00 93.62 94 GLU A CA 1
ATOM 774 C C . GLU A 1 94 ? -3.131 -12.474 5.624 1.00 93.62 94 GLU A C 1
ATOM 776 O O . GLU A 1 94 ? -3.450 -12.278 6.787 1.00 93.62 94 GLU A O 1
ATOM 781 N N . GLY A 1 95 ? -3.854 -11.958 4.619 1.00 94.56 95 GLY A N 1
ATOM 782 C CA . GLY A 1 95 ? -5.116 -11.226 4.823 1.00 94.56 95 GLY A CA 1
ATOM 783 C C . GLY A 1 95 ? -4.981 -9.834 5.463 1.00 94.56 95 GLY A C 1
ATOM 784 O O . GLY A 1 95 ? -5.979 -9.192 5.771 1.00 94.56 95 GLY A O 1
ATOM 785 N N . MET A 1 96 ? -3.762 -9.321 5.625 1.00 95.75 96 MET A N 1
ATOM 786 C CA . MET A 1 96 ? -3.472 -8.042 6.289 1.00 95.75 96 MET A CA 1
ATOM 787 C C . MET A 1 96 ? -3.333 -6.851 5.330 1.00 95.75 96 MET A C 1
ATOM 789 O O . MET A 1 96 ? -3.073 -5.724 5.761 1.00 95.75 96 MET A O 1
ATOM 793 N N . PHE A 1 97 ? -3.454 -7.070 4.018 1.00 97.06 97 PHE A N 1
ATOM 794 C CA . PHE A 1 97 ? -3.179 -6.028 3.029 1.00 97.06 97 PHE A CA 1
ATOM 795 C C . PH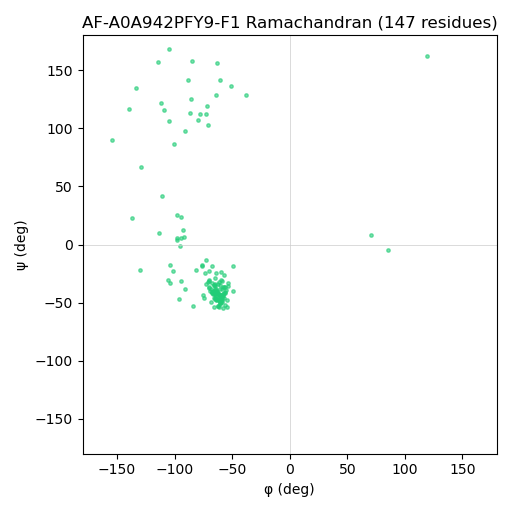E A 1 97 ? -4.133 -4.836 3.129 1.00 97.06 97 PHE A C 1
ATOM 797 O O . PHE A 1 97 ? -3.689 -3.698 2.993 1.00 97.06 97 PHE A O 1
ATOM 804 N N . GLU A 1 98 ? -5.416 -5.060 3.405 1.00 96.94 98 GLU A N 1
ATOM 805 C CA . GLU A 1 98 ? -6.373 -3.967 3.593 1.00 96.94 98 GLU A CA 1
ATOM 806 C C . GLU A 1 98 ? -5.977 -3.087 4.782 1.00 96.94 98 GLU A C 1
ATOM 808 O O . GLU A 1 98 ? -5.762 -1.891 4.600 1.00 96.94 98 GLU A O 1
ATOM 813 N N . ALA A 1 99 ? -5.774 -3.682 5.962 1.00 96.94 99 ALA A N 1
ATOM 814 C CA . ALA A 1 99 ? -5.374 -2.964 7.174 1.00 96.94 99 ALA A CA 1
ATOM 815 C C . ALA A 1 99 ? -4.093 -2.139 6.968 1.00 96.94 99 ALA A C 1
ATOM 817 O O . ALA A 1 99 ? -4.000 -0.994 7.411 1.00 96.94 99 ALA A O 1
ATOM 818 N N . TYR A 1 100 ? -3.125 -2.687 6.229 1.00 96.25 100 TYR A N 1
ATOM 819 C CA . TYR A 1 100 ? -1.915 -1.967 5.842 1.00 96.25 100 TYR A CA 1
ATOM 820 C C . TYR A 1 100 ? -2.208 -0.734 4.973 1.00 96.25 100 TYR A C 1
ATOM 822 O O . TYR A 1 100 ? -1.653 0.338 5.219 1.00 96.25 100 TYR A O 1
ATOM 830 N N . ASN A 1 101 ? -3.071 -0.857 3.962 1.00 97.06 101 ASN A N 1
ATOM 831 C CA . ASN A 1 101 ? -3.415 0.267 3.089 1.00 97.06 101 ASN A CA 1
ATOM 832 C C . ASN A 1 101 ? -4.306 1.297 3.800 1.00 97.06 101 ASN A C 1
ATOM 834 O O . ASN A 1 101 ? -4.106 2.484 3.577 1.00 97.06 101 ASN A O 1
ATOM 838 N N . GLN A 1 102 ? -5.200 0.880 4.699 1.00 96.56 102 GLN A N 1
ATOM 839 C CA . GLN A 1 102 ? -5.962 1.776 5.578 1.00 96.56 102 GLN A CA 1
ATOM 840 C C . GLN A 1 102 ? -5.017 2.585 6.478 1.00 96.56 102 GLN A C 1
ATOM 842 O O . GLN A 1 102 ? -5.089 3.813 6.540 1.00 96.56 102 GLN A O 1
ATOM 847 N N . TRP A 1 103 ? -4.040 1.914 7.098 1.00 95.44 103 TRP A N 1
ATOM 848 C CA . TRP A 1 103 ? -3.018 2.569 7.915 1.00 95.44 103 TRP A CA 1
ATOM 849 C C . TRP A 1 103 ? -2.165 3.562 7.121 1.00 95.44 103 TRP A C 1
ATOM 851 O O . TRP A 1 103 ? -1.711 4.550 7.695 1.00 95.44 103 TRP A O 1
ATOM 861 N N . ILE A 1 104 ? -1.915 3.330 5.831 1.00 94.12 104 ILE A N 1
ATOM 862 C CA . ILE A 1 104 ? -1.131 4.251 4.997 1.00 94.12 104 ILE A CA 1
ATOM 863 C C . ILE A 1 104 ? -1.981 5.383 4.426 1.00 94.12 104 ILE A C 1
ATOM 865 O O . ILE A 1 104 ? -1.589 6.537 4.562 1.00 94.12 104 ILE A O 1
ATOM 869 N N . PHE A 1 105 ? -3.086 5.070 3.755 1.00 96.44 105 PHE A N 1
ATOM 870 C CA . PHE A 1 105 ? -3.815 6.026 2.922 1.00 96.44 105 PHE A CA 1
ATOM 871 C C . PHE A 1 105 ? -4.980 6.673 3.651 1.00 96.44 105 PHE A C 1
ATOM 873 O O . PHE A 1 105 ? -5.062 7.898 3.642 1.00 96.44 105 PHE A O 1
ATOM 880 N N . GLU A 1 106 ? -5.818 5.903 4.346 1.00 96.19 106 GLU A N 1
ATOM 881 C CA . GLU A 1 106 ? -6.958 6.482 5.065 1.00 96.19 106 GLU A CA 1
ATOM 882 C C . GLU A 1 106 ? -6.475 7.346 6.224 1.00 96.19 106 GLU A C 1
ATOM 884 O O . GLU A 1 106 ? -6.910 8.481 6.376 1.00 96.19 106 GLU A O 1
ATOM 889 N N . ALA A 1 107 ? -5.463 6.881 6.963 1.00 94.00 107 ALA A N 1
ATOM 890 C CA . ALA A 1 107 ? -4.845 7.677 8.021 1.00 94.00 107 ALA A CA 1
ATOM 891 C C . ALA A 1 107 ? -4.239 9.007 7.520 1.00 94.00 107 ALA A C 1
ATOM 893 O O . ALA A 1 107 ? -4.070 9.927 8.316 1.00 94.00 107 ALA A O 1
ATOM 894 N N . ALA A 1 108 ? -3.884 9.109 6.232 1.00 93.38 108 ALA A N 1
ATOM 895 C CA . ALA A 1 108 ? -3.356 10.333 5.624 1.00 93.38 108 ALA A CA 1
ATOM 896 C C . ALA A 1 108 ? -4.431 11.197 4.950 1.00 93.38 108 ALA A C 1
ATOM 898 O O . ALA A 1 108 ? -4.286 12.415 4.900 1.00 93.38 108 ALA A O 1
ATOM 899 N N . GLY A 1 109 ? -5.483 10.583 4.407 1.00 91.25 109 GLY A N 1
ATOM 900 C CA . GLY A 1 109 ? -6.551 11.275 3.687 1.00 91.25 109 GLY A CA 1
ATOM 901 C C . GLY A 1 109 ? -7.715 11.706 4.577 1.00 91.25 109 GLY A C 1
ATOM 902 O O . GLY A 1 109 ? -8.258 12.790 4.381 1.00 91.25 109 GLY A O 1
ATOM 903 N N . ASN A 1 110 ? -8.095 10.875 5.549 1.00 93.94 110 ASN A N 1
ATOM 904 C CA . ASN A 1 110 ? -9.228 11.095 6.441 1.00 93.94 110 ASN A CA 1
ATOM 905 C C . ASN A 1 110 ? -9.035 10.363 7.783 1.00 93.94 110 ASN A C 1
ATOM 907 O O . ASN A 1 110 ? -9.459 9.223 7.982 1.00 93.94 110 ASN A O 1
ATOM 911 N N . LEU A 1 111 ? -8.418 11.058 8.743 1.00 93.00 111 LEU A N 1
ATOM 912 C CA . LEU A 1 111 ? -8.111 10.489 10.056 1.00 93.00 111 LEU A CA 1
ATOM 913 C C . LEU A 1 111 ? -9.362 9.994 10.805 1.00 93.00 111 LEU A C 1
ATOM 915 O O . LEU A 1 111 ? -9.312 8.938 11.428 1.00 93.00 111 LEU A O 1
ATOM 919 N N . ALA A 1 112 ? -10.487 10.708 10.714 1.00 95.94 112 ALA A N 1
ATOM 920 C CA . ALA A 1 112 ? -11.715 10.331 11.414 1.00 95.94 112 ALA A CA 1
ATOM 921 C C . ALA A 1 112 ? -12.320 9.030 10.859 1.00 95.94 112 ALA A C 1
ATOM 923 O O . ALA A 1 112 ? -12.756 8.163 11.621 1.00 95.94 112 ALA A O 1
ATOM 924 N N . ALA A 1 113 ? -12.313 8.863 9.533 1.00 95.75 113 ALA A N 1
ATOM 925 C CA . ALA A 1 113 ? -12.751 7.626 8.895 1.00 95.75 113 ALA A CA 1
ATOM 926 C C . ALA A 1 113 ? -11.813 6.460 9.223 1.00 95.75 113 ALA A C 1
ATOM 928 O O . ALA A 1 113 ? -12.294 5.372 9.542 1.00 95.75 113 ALA A O 1
ATOM 929 N N . TYR A 1 114 ? -10.498 6.695 9.256 1.00 96.56 114 TYR A N 1
ATOM 930 C CA . TYR A 1 114 ? -9.528 5.697 9.699 1.00 96.56 114 TYR A CA 1
ATOM 931 C C . TYR A 1 114 ? -9.773 5.264 11.153 1.00 96.56 114 TYR A C 1
ATOM 933 O O . TYR A 1 114 ? -9.867 4.071 11.439 1.00 96.56 114 TYR A O 1
ATOM 941 N N . GLU A 1 115 ? -9.946 6.211 12.078 1.00 95.62 115 GLU A N 1
ATOM 942 C CA . GLU A 1 115 ? -10.266 5.913 13.478 1.00 95.62 115 GLU A CA 1
ATOM 943 C C . GLU A 1 115 ? -11.553 5.094 13.608 1.00 95.62 115 GLU A C 1
ATOM 945 O O . GLU A 1 115 ? -11.592 4.125 14.369 1.00 95.62 115 GLU A O 1
ATOM 950 N N . ASN A 1 116 ? -12.593 5.427 12.842 1.00 97.50 116 ASN A N 1
ATOM 951 C CA . ASN A 1 116 ? -13.816 4.634 12.808 1.00 97.50 116 ASN A CA 1
ATOM 952 C C . ASN A 1 116 ? -13.567 3.221 12.255 1.00 97.50 116 ASN A C 1
ATOM 954 O O . ASN A 1 116 ? -13.975 2.236 12.872 1.00 97.50 116 ASN A O 1
ATOM 958 N N . TRP A 1 117 ? -12.844 3.105 11.139 1.00 97.38 117 TRP A N 1
ATOM 959 C CA . TRP A 1 117 ? -1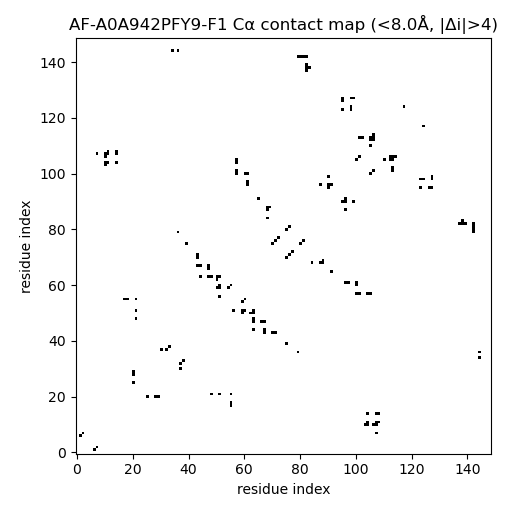2.518 1.819 10.524 1.00 97.38 117 TRP A CA 1
ATOM 960 C C . TRP A 1 117 ? -11.758 0.908 11.491 1.00 97.38 117 TRP A C 1
ATOM 962 O O . TRP A 1 117 ? -12.106 -0.265 11.603 1.00 97.38 117 TRP A O 1
ATOM 972 N N . THR A 1 118 ? -10.786 1.434 12.248 1.00 96.44 118 THR A N 1
ATOM 973 C CA . THR A 1 118 ? -10.024 0.637 13.232 1.00 96.44 118 THR A CA 1
ATOM 974 C C . THR A 1 118 ? -10.881 0.113 14.384 1.00 96.44 118 THR A C 1
ATOM 976 O O . THR A 1 118 ? -10.581 -0.949 14.925 1.00 96.44 118 THR A O 1
ATOM 979 N N . LYS A 1 119 ? -11.961 0.818 14.748 1.00 96.50 119 LYS A N 1
ATOM 980 C CA . LYS A 1 119 ? -12.917 0.361 15.768 1.00 96.50 119 LYS A CA 1
ATOM 981 C C . LYS A 1 119 ? -13.818 -0.745 15.224 1.00 96.50 119 LYS A C 1
ATOM 983 O O . LYS A 1 119 ? -14.029 -1.744 15.903 1.00 96.50 119 LYS A O 1
ATOM 988 N N . VAL A 1 120 ? -14.318 -0.579 13.998 1.00 97.44 120 VAL A N 1
ATOM 989 C CA . VAL A 1 120 ? -15.202 -1.554 13.336 1.00 97.44 120 VAL A CA 1
ATOM 990 C C . VAL A 1 120 ? -14.448 -2.831 12.943 1.00 97.44 120 VAL A C 1
ATOM 992 O O . VAL A 1 120 ? -14.984 -3.925 13.073 1.00 97.44 120 VAL A O 1
ATOM 995 N N . ASN A 1 121 ? -13.185 -2.709 12.528 1.00 96.81 121 ASN A N 1
ATOM 996 C CA . ASN A 1 121 ? -12.339 -3.805 12.039 1.00 96.81 121 ASN A CA 1
ATOM 997 C C . ASN A 1 121 ? -11.199 -4.121 13.018 1.00 96.81 121 ASN A C 1
ATOM 999 O O . ASN A 1 121 ? -10.043 -4.322 12.631 1.00 96.81 121 ASN A O 1
ATOM 1003 N N . ALA A 1 122 ? -11.512 -4.127 14.317 1.00 96.06 122 ALA A N 1
ATOM 1004 C CA . ALA A 1 122 ? -10.515 -4.238 15.378 1.00 96.06 122 ALA A CA 1
ATOM 1005 C C . ALA A 1 122 ? -9.660 -5.511 15.273 1.00 96.06 122 ALA A C 1
ATOM 1007 O O . ALA A 1 122 ? -8.461 -5.461 15.538 1.00 96.06 122 ALA A O 1
ATOM 1008 N N . ALA A 1 123 ? -10.241 -6.643 14.862 1.00 94.88 123 ALA A N 1
ATOM 1009 C CA . ALA A 1 123 ? -9.507 -7.899 14.709 1.00 94.88 123 ALA A CA 1
ATOM 1010 C C . ALA A 1 123 ? -8.405 -7.784 13.641 1.00 94.88 123 ALA A C 1
ATOM 1012 O O . ALA A 1 123 ? -7.232 -8.014 13.941 1.00 94.88 123 ALA A O 1
ATOM 1013 N N . GLN A 1 124 ? -8.770 -7.335 12.438 1.00 93.94 124 GLN A N 1
ATOM 1014 C CA . GLN A 1 124 ? -7.858 -7.141 11.309 1.00 93.94 124 GLN A CA 1
ATOM 10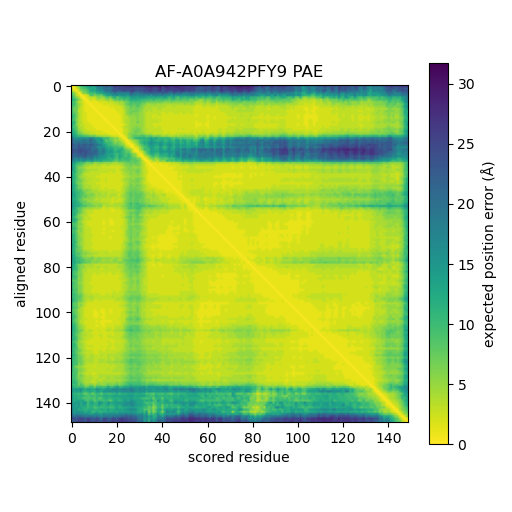15 C C . GLN A 1 124 ? -6.785 -6.099 11.639 1.00 93.94 124 GLN A C 1
ATOM 1017 O O . GLN A 1 124 ? -5.600 -6.288 11.357 1.00 93.94 124 GLN A O 1
ATOM 1022 N N . TYR A 1 125 ? -7.186 -5.000 12.279 1.00 94.25 125 TYR A N 1
ATOM 1023 C CA . TYR A 1 125 ? -6.263 -3.950 12.689 1.00 94.25 125 TYR A CA 1
ATOM 1024 C C . TYR A 1 125 ? -5.248 -4.434 13.737 1.00 94.25 125 TYR A C 1
ATOM 1026 O O . TYR A 1 125 ? -4.052 -4.136 13.637 1.00 94.25 125 TYR A O 1
ATOM 1034 N N . ASN A 1 126 ? -5.698 -5.204 14.729 1.00 94.88 126 ASN A N 1
ATOM 1035 C CA . ASN A 1 126 ? -4.837 -5.740 15.780 1.00 94.88 126 ASN A CA 1
ATOM 1036 C C . ASN A 1 126 ? -3.843 -6.768 15.232 1.00 94.88 126 ASN A C 1
ATOM 1038 O O . ASN A 1 126 ? -2.670 -6.744 15.617 1.00 94.88 126 ASN A O 1
ATOM 1042 N N . GLU A 1 127 ? -4.282 -7.633 14.317 1.00 94.19 127 GLU A N 1
ATOM 1043 C CA . GLU A 1 127 ? -3.415 -8.598 13.638 1.00 94.19 127 GLU A CA 1
ATOM 1044 C C . GLU A 1 127 ? -2.306 -7.890 12.853 1.00 94.19 127 GLU A C 1
ATOM 1046 O O . GLU A 1 127 ? -1.119 -8.139 13.094 1.00 94.19 127 GLU A O 1
ATOM 1051 N N . PHE A 1 128 ? -2.674 -6.914 12.018 1.00 94.31 128 PHE A N 1
ATOM 1052 C CA . PHE A 1 128 ? -1.715 -6.081 11.294 1.00 94.31 128 PHE A CA 1
ATOM 1053 C C . PHE A 1 128 ? -0.741 -5.363 12.238 1.00 94.31 128 PHE A C 1
ATOM 1055 O O . PHE A 1 128 ? 0.473 -5.390 12.024 1.00 94.31 128 PHE A O 1
ATOM 1062 N N . THR A 1 129 ? -1.239 -4.763 13.320 1.00 91.62 129 THR A N 1
ATOM 1063 C CA . THR A 1 129 ? -0.404 -4.042 14.292 1.00 91.62 129 THR A CA 1
ATOM 1064 C C . THR A 1 129 ? 0.603 -4.972 14.971 1.00 91.62 129 THR A C 1
ATOM 1066 O O . THR A 1 129 ? 1.769 -4.608 15.153 1.00 91.62 129 THR A O 1
ATOM 1069 N N . LYS A 1 130 ? 0.186 -6.190 15.338 1.00 92.19 130 LYS A N 1
ATOM 1070 C CA . LYS A 1 130 ? 1.075 -7.208 15.912 1.00 92.19 130 LYS A CA 1
ATOM 1071 C C . LYS A 1 130 ? 2.149 -7.610 14.905 1.00 92.19 130 LYS A C 1
ATOM 1073 O O . LYS A 1 130 ? 3.334 -7.620 15.246 1.00 92.19 130 LYS A O 1
ATOM 1078 N N . PHE A 1 131 ? 1.750 -7.883 13.666 1.00 90.06 131 PHE A N 1
ATOM 1079 C CA . PHE A 1 131 ? 2.669 -8.237 12.593 1.00 90.06 131 PHE A CA 1
ATOM 1080 C C . PHE A 1 131 ? 3.703 -7.135 12.338 1.00 90.06 131 PHE A C 1
ATOM 1082 O O . PHE A 1 131 ? 4.907 -7.401 12.350 1.00 90.06 131 PHE A O 1
ATOM 1089 N N . GLN A 1 132 ? 3.252 -5.887 12.204 1.00 86.31 132 GLN A N 1
ATOM 1090 C CA . GLN A 1 132 ? 4.105 -4.730 11.951 1.00 86.31 132 GLN A CA 1
ATOM 1091 C C . GLN A 1 132 ? 5.134 -4.505 13.067 1.00 86.31 132 GLN A C 1
ATOM 1093 O O . GLN A 1 132 ? 6.281 -4.170 12.781 1.00 86.31 132 GLN A O 1
ATOM 1098 N N . LYS A 1 133 ? 4.757 -4.721 14.334 1.00 84.62 133 LYS A N 1
ATOM 1099 C CA . LYS A 1 133 ? 5.681 -4.627 15.479 1.00 84.62 133 LYS A CA 1
ATOM 1100 C C . LYS A 1 133 ? 6.705 -5.765 15.510 1.00 84.62 133 LYS A C 1
ATOM 1102 O O . LYS A 1 133 ? 7.815 -5.564 15.989 1.00 84.62 133 LYS A O 1
ATOM 1107 N N . SER A 1 134 ? 6.339 -6.945 15.012 1.00 82.25 134 SER A N 1
ATOM 1108 C CA . SER A 1 134 ? 7.191 -8.141 15.054 1.00 82.25 134 SER A CA 1
ATOM 1109 C C . SER A 1 134 ? 8.250 -8.206 13.950 1.00 82.25 134 SER A C 1
ATOM 1111 O O . SER A 1 134 ? 9.244 -8.916 14.095 1.00 82.25 134 SER A O 1
ATOM 1113 N N . LYS A 1 135 ? 8.056 -7.490 12.834 1.00 74.81 135 LYS A N 1
ATOM 1114 C CA . LYS A 1 135 ? 8.907 -7.621 11.645 1.00 74.81 135 LYS A CA 1
ATOM 1115 C C . LYS A 1 135 ? 9.754 -6.379 11.391 1.00 74.81 135 LYS A C 1
ATOM 1117 O O . LYS A 1 135 ? 9.249 -5.294 11.124 1.00 74.81 135 LYS A O 1
ATOM 1122 N N . LEU A 1 136 ? 11.070 -6.575 11.355 1.00 71.25 136 LEU A N 1
ATOM 1123 C CA . LEU A 1 136 ? 12.016 -5.600 10.815 1.00 71.25 136 LEU A CA 1
ATOM 1124 C C . LEU A 1 136 ? 12.020 -5.696 9.284 1.00 71.25 136 LEU A C 1
ATOM 1126 O O . LEU A 1 136 ? 12.538 -6.653 8.708 1.00 71.25 136 LEU A O 1
ATOM 1130 N N . PHE A 1 137 ? 11.436 -4.702 8.615 1.00 77.25 137 PHE A N 1
ATOM 1131 C CA . PHE A 1 137 ? 11.531 -4.588 7.162 1.00 77.25 137 PHE A CA 1
ATOM 1132 C C . PHE A 1 137 ? 12.953 -4.159 6.771 1.00 77.25 137 PHE A C 1
ATOM 1134 O O . PHE A 1 137 ? 13.420 -3.092 7.167 1.00 77.25 137 PHE A O 1
ATOM 1141 N N . LYS A 1 138 ? 13.644 -4.997 5.993 1.00 76.19 138 LYS A N 1
ATOM 1142 C CA . LYS A 1 138 ? 14.975 -4.722 5.433 1.00 76.19 138 LYS A CA 1
ATOM 1143 C C . LYS A 1 138 ? 14.983 -5.086 3.954 1.00 76.19 138 LYS A C 1
ATOM 1145 O O . LYS A 1 138 ? 14.483 -6.151 3.591 1.00 76.19 138 LYS A O 1
ATOM 1150 N N . VAL A 1 139 ? 15.546 -4.209 3.127 1.00 75.75 139 VAL A N 1
ATOM 1151 C CA . VAL A 1 139 ? 15.707 -4.428 1.684 1.00 75.75 139 VAL A CA 1
ATOM 1152 C C . VAL A 1 139 ? 17.015 -5.199 1.442 1.00 75.75 139 VAL A C 1
ATOM 1154 O O . VAL A 1 139 ? 18.055 -4.749 1.923 1.00 75.75 139 VAL A O 1
ATOM 1157 N N . PRO A 1 140 ? 16.990 -6.353 0.747 1.00 79.56 140 PRO A N 1
ATOM 1158 C CA . PRO A 1 140 ? 18.195 -7.090 0.375 1.00 79.56 140 PRO A CA 1
ATOM 1159 C C . PRO A 1 140 ? 19.097 -6.295 -0.576 1.00 79.56 140 PRO A C 1
ATOM 1161 O O . PRO A 1 140 ? 18.638 -5.433 -1.329 1.00 79.56 140 PRO A O 1
ATOM 1164 N N . GLN A 1 141 ? 20.389 -6.623 -0.582 1.00 74.25 141 GLN A N 1
ATOM 1165 C CA . GLN A 1 141 ? 21.346 -6.048 -1.527 1.00 74.25 141 GLN A CA 1
ATOM 1166 C C . GLN A 1 141 ? 20.945 -6.380 -2.978 1.00 74.25 141 GLN A C 1
ATOM 1168 O O . GLN A 1 141 ? 20.461 -7.473 -3.261 1.00 74.25 141 GLN A O 1
ATOM 1173 N N . GLY A 1 142 ? 21.129 -5.430 -3.901 1.00 74.81 142 GLY A N 1
ATOM 1174 C CA . GLY A 1 142 ? 20.828 -5.617 -5.330 1.00 74.81 142 GLY A CA 1
ATOM 1175 C C . GLY A 1 142 ? 19.373 -5.359 -5.741 1.00 74.81 142 GLY A C 1
ATOM 1176 O O . GLY A 1 142 ? 19.086 -5.332 -6.932 1.00 74.81 142 GLY A O 1
ATOM 1177 N N . GLN A 1 143 ? 18.468 -5.089 -4.794 1.00 79.81 143 GLN A N 1
ATOM 1178 C CA . GLN A 1 143 ? 17.074 -4.710 -5.083 1.00 79.81 143 GLN A CA 1
ATOM 1179 C C . GLN A 1 143 ? 16.843 -3.186 -5.048 1.00 79.81 143 GLN A C 1
ATOM 1181 O O . GLN A 1 143 ? 15.737 -2.706 -4.799 1.00 79.81 143 GLN A O 1
ATOM 1186 N N . TYR A 1 144 ? 17.903 -2.412 -5.295 1.00 74.00 144 TYR A N 1
ATOM 1187 C CA . TYR A 1 144 ? 17.857 -0.960 -5.451 1.00 74.00 144 TYR A CA 1
ATOM 1188 C C . TYR A 1 144 ? 17.999 -0.613 -6.935 1.00 74.00 144 TYR A C 1
ATOM 1190 O O . TYR A 1 144 ? 19.078 -0.723 -7.507 1.00 74.00 144 TYR A O 1
ATOM 1198 N N . TYR A 1 145 ? 16.895 -0.199 -7.561 1.00 75.75 145 TYR A N 1
ATOM 1199 C CA . TYR A 1 145 ? 16.821 0.037 -9.011 1.00 75.75 145 TYR A CA 1
ATOM 1200 C C . TYR A 1 145 ? 17.076 1.492 -9.437 1.00 75.75 145 TYR A C 1
ATOM 1202 O O . TYR A 1 145 ? 16.944 1.822 -10.618 1.00 75.75 145 TYR A O 1
ATOM 1210 N N . GLN A 1 146 ? 17.449 2.371 -8.502 1.00 66.75 146 GLN A N 1
ATOM 1211 C CA . GLN A 1 146 ? 17.968 3.692 -8.848 1.00 66.75 146 GLN A CA 1
ATOM 1212 C C . GLN A 1 146 ? 19.428 3.542 -9.280 1.00 66.75 146 GLN A C 1
ATOM 1214 O O . GLN A 1 146 ? 20.288 3.225 -8.462 1.00 66.75 146 GLN A O 1
ATOM 1219 N N . LYS A 1 147 ? 19.717 3.777 -10.564 1.00 55.12 147 LYS A N 1
ATOM 1220 C CA . LYS A 1 147 ? 21.088 4.083 -10.975 1.00 55.12 147 LYS A CA 1
ATOM 1221 C C . LYS A 1 147 ? 21.396 5.495 -10.487 1.00 55.12 147 LYS A C 1
ATOM 1223 O O . LYS A 1 147 ? 20.780 6.445 -10.966 1.00 55.12 147 LYS A O 1
ATOM 1228 N N . VAL A 1 148 ? 22.309 5.616 -9.528 1.00 42.81 148 VAL A N 1
ATOM 1229 C CA . VAL A 1 148 ? 23.049 6.864 -9.334 1.00 42.81 148 VAL A CA 1
ATOM 1230 C C . VAL A 1 148 ? 23.994 6.941 -10.528 1.00 42.81 148 VAL A C 1
ATOM 1232 O O . VAL A 1 148 ? 24.940 6.161 -10.604 1.00 42.81 148 VAL A O 1
ATOM 1235 N N . ASN A 1 149 ? 23.654 7.779 -11.504 1.00 36.50 149 ASN A N 1
ATOM 1236 C CA . ASN A 1 149 ? 24.648 8.320 -12.423 1.00 36.50 149 ASN A CA 1
ATOM 1237 C C . ASN A 1 149 ? 25.104 9.655 -11.849 1.00 36.50 149 ASN A C 1
ATOM 1239 O O . ASN A 1 149 ? 24.201 10.435 -11.465 1.00 36.50 149 ASN A O 1
#

Sequence (149 aa):
ESYSSRTAEIKTLLLEAYKKFYTVDPKAKPSKAKTPFTEAFTELMNRNSAVTNNGVTTETLIMLRTRFILDWYKDYAGKLPFRLFEHHRQLLQEGMFEAYNQWIFEAAGNLAAYENWTKVNAAQYNEFTKFQKSKLFKVPQGQYYQKVN

Radius of gyration: 15.87 Å; Cα contacts (8 Å, |Δi|>4): 95; chains: 1; bounding box: 40×29×36 Å

Secondary structure (DSSP, 8-state):
--SSHHHHHHHHHHHHHHHHHHHS-GGG-S-----HHHHHHHHHHHHTGGGGTT---HHHHHHHHHHHHHHHHHHTTTTS--HHHHHHHHHHHTT-HHHHHIIIIIHHH-HHHHHHHHHHTHHHHHHHHHHHHH----PPTT-------

pLDDT: mean 86.62, std 13.84, range [36.5, 97.81]